Protein AF-A0A9D0TK69-F1 (afdb_monomer_lite)

Foldseek 3Di:
DVVVVVVVVVVVVVVVVVVVVVVCVVVPPDDDPPDDPPVLVVLVVLLVVLVVVLPVLVVQLCVLQVQLVVLLVVLVVQLVVLLVVLVVQLVVQLVVLVVVPDDDPVNVVSNVVSVVSSVVSNVVSVVVSVVSNVVSCVPRVDPSNVVSVVSSVVSVVSSCVSNVVSVVSRDDDD

Sequence (174 aa):
MIHTLMNRKTNLKISGQMIVILFLLSSGYSTVVSAGPLSCAASGVACAGALKKSSPGLAGKIGACKALRNCKTLCKAEKKECRQGSKAAKKACIDDCQSSGIHGKDLKHCKKECKAGKRLSKKACRSDKKSCKNDCRGNFKTPACQSARAAATGSIAASIAACATVVSCIAPAP

Structure (mmCIF, N/CA/C/O backbone):
data_AF-A0A9D0TK69-F1
#
_entry.id   AF-A0A9D0TK69-F1
#
loop_
_atom_site.group_PDB
_atom_site.id
_atom_site.type_symbol
_atom_site.label_atom_id
_atom_site.label_alt_id
_atom_site.label_comp_id
_atom_site.label_asym_id
_atom_site.label_entity_id
_atom_site.label_seq_id
_atom_site.pdbx_PDB_ins_code
_atom_site.Cartn_x
_atom_site.Cartn_y
_atom_site.Cartn_z
_atom_site.occupancy
_atom_site.B_iso_or_equiv
_atom_site.auth_seq_id
_atom_site.auth_comp_id
_atom_site.auth_asym_id
_atom_site.auth_atom_id
_atom_site.pdbx_PDB_model_num
ATOM 1 N N . MET A 1 1 ? 15.134 -22.035 16.113 1.00 37.91 1 MET A N 1
ATOM 2 C CA . MET A 1 1 ? 14.196 -21.061 15.489 1.00 37.91 1 MET A CA 1
ATOM 3 C C . MET A 1 1 ? 14.571 -19.573 15.656 1.00 37.91 1 MET A C 1
ATOM 5 O O . MET A 1 1 ? 13.933 -18.739 15.024 1.00 37.91 1 MET A O 1
ATOM 9 N N . ILE A 1 2 ? 15.602 -19.203 16.436 1.00 34.69 2 ILE A N 1
ATOM 10 C CA . ILE A 1 2 ? 15.980 -17.790 16.688 1.00 34.69 2 ILE A CA 1
ATOM 11 C C . ILE A 1 2 ? 16.929 -17.216 15.605 1.00 34.69 2 ILE A C 1
ATOM 13 O O . ILE A 1 2 ? 16.810 -16.046 15.237 1.00 34.69 2 ILE A O 1
ATOM 17 N N . HIS A 1 3 ? 17.780 -18.046 14.987 1.00 31.89 3 HIS A N 1
ATOM 18 C CA . HIS A 1 3 ? 18.717 -17.625 13.925 1.00 31.89 3 HIS A CA 1
ATOM 19 C C . HIS A 1 3 ? 18.035 -17.028 12.677 1.00 31.89 3 HIS A C 1
ATOM 21 O O . HIS A 1 3 ? 18.546 -16.094 12.057 1.00 31.89 3 HIS A O 1
ATOM 27 N N . THR A 1 4 ? 16.838 -17.499 12.320 1.00 34.12 4 THR A N 1
ATOM 28 C CA . THR A 1 4 ? 16.108 -17.030 11.129 1.00 34.12 4 THR A CA 1
ATOM 29 C C . THR A 1 4 ? 15.512 -15.626 11.316 1.00 34.12 4 THR A C 1
ATOM 31 O O . THR A 1 4 ? 15.309 -14.895 10.343 1.00 34.12 4 THR A O 1
ATOM 34 N N . LEU A 1 5 ? 15.250 -15.215 12.563 1.00 29.64 5 LEU A N 1
ATOM 35 C CA . LEU A 1 5 ? 14.699 -13.896 12.889 1.00 29.64 5 LEU A CA 1
ATOM 36 C C . LEU A 1 5 ? 15.777 -12.807 12.907 1.00 29.64 5 LEU A C 1
ATOM 38 O O . LEU A 1 5 ? 15.514 -11.697 12.438 1.00 29.64 5 LEU A O 1
ATOM 42 N N . MET A 1 6 ? 16.991 -13.121 13.370 1.00 31.03 6 MET A N 1
ATOM 43 C CA . MET A 1 6 ? 18.108 -12.169 13.340 1.00 31.03 6 MET A CA 1
ATOM 44 C C . MET A 1 6 ? 18.552 -11.873 11.904 1.00 31.03 6 MET A C 1
ATOM 46 O O . MET A 1 6 ? 18.713 -10.703 11.560 1.00 31.03 6 MET A O 1
ATOM 50 N N . ASN A 1 7 ? 18.596 -12.891 11.033 1.00 31.95 7 ASN A N 1
ATOM 51 C CA . ASN A 1 7 ? 18.990 -12.736 9.628 1.00 31.95 7 ASN A CA 1
ATOM 52 C C . ASN A 1 7 ? 17.985 -11.895 8.804 1.00 31.95 7 ASN A C 1
ATOM 54 O O . ASN A 1 7 ? 18.360 -11.123 7.923 1.00 31.95 7 ASN A O 1
ATOM 58 N N . ARG A 1 8 ? 16.685 -11.958 9.137 1.00 30.59 8 ARG A N 1
ATOM 59 C CA . ARG A 1 8 ? 15.666 -11.072 8.538 1.00 30.59 8 ARG A CA 1
ATOM 60 C C . ARG A 1 8 ? 15.781 -9.629 9.024 1.00 30.59 8 ARG A C 1
ATOM 62 O O . ARG A 1 8 ? 15.510 -8.716 8.249 1.00 30.59 8 ARG A O 1
ATOM 69 N N . LYS A 1 9 ? 16.162 -9.410 10.286 1.00 28.22 9 LYS A N 1
ATOM 70 C CA . LYS A 1 9 ? 16.279 -8.069 10.882 1.00 28.22 9 LYS A CA 1
ATOM 71 C C . LYS A 1 9 ? 17.525 -7.336 10.369 1.00 28.22 9 LYS A C 1
ATOM 73 O O . LYS A 1 9 ? 17.428 -6.147 10.077 1.00 28.22 9 LYS A O 1
ATOM 78 N N . THR A 1 10 ? 18.642 -8.042 10.175 1.00 38.00 10 THR A N 1
ATOM 79 C CA . THR A 1 10 ? 19.853 -7.515 9.518 1.00 38.00 10 THR A CA 1
ATOM 80 C C . THR A 1 10 ? 19.619 -7.251 8.032 1.00 38.00 10 THR A C 1
ATOM 82 O O . THR A 1 10 ? 19.904 -6.146 7.581 1.00 38.00 10 THR A O 1
ATOM 85 N N . ASN A 1 11 ? 18.976 -8.164 7.293 1.00 34.75 11 ASN A N 1
ATOM 86 C CA . ASN A 1 11 ? 18.615 -7.931 5.885 1.00 34.75 11 ASN A CA 1
ATOM 87 C C . ASN A 1 11 ? 17.680 -6.727 5.688 1.00 34.75 11 ASN A C 1
ATOM 89 O O . ASN A 1 11 ? 17.816 -5.992 4.710 1.00 34.75 11 ASN A O 1
ATOM 93 N N . LEU A 1 12 ? 16.746 -6.484 6.617 1.00 33.25 12 LEU A N 1
ATOM 94 C CA . LEU A 1 12 ? 15.877 -5.303 6.568 1.00 33.25 12 LEU A CA 1
ATOM 95 C C . LEU A 1 12 ? 16.646 -4.005 6.859 1.00 33.25 12 LEU A C 1
ATOM 97 O O . LEU A 1 12 ? 16.334 -2.975 6.267 1.00 33.25 12 LEU A O 1
ATOM 101 N N . LYS A 1 13 ? 17.645 -4.055 7.751 1.00 36.28 13 LYS A N 1
ATOM 102 C CA . LYS A 1 13 ? 18.519 -2.918 8.083 1.00 36.28 13 LYS A CA 1
ATOM 103 C C . LYS A 1 13 ? 19.458 -2.583 6.922 1.00 36.28 13 LYS A C 1
ATOM 105 O O . LYS A 1 13 ? 19.549 -1.418 6.555 1.00 36.28 13 LYS A O 1
ATOM 110 N N . ILE A 1 14 ? 20.041 -3.601 6.286 1.00 42.88 14 ILE A N 1
ATOM 111 C CA . ILE A 1 14 ? 20.871 -3.480 5.076 1.00 42.88 14 ILE A CA 1
ATOM 112 C C . ILE A 1 14 ? 20.025 -2.969 3.903 1.00 42.88 14 ILE A C 1
ATOM 114 O O . ILE A 1 14 ? 20.430 -2.042 3.212 1.00 42.88 14 ILE A O 1
ATOM 118 N N . SER A 1 15 ? 18.801 -3.481 3.731 1.00 44.97 15 SER A N 1
ATOM 119 C CA . SER A 1 15 ? 17.864 -2.978 2.713 1.00 44.97 15 SER A CA 1
ATOM 120 C C . SER A 1 15 ? 17.442 -1.528 2.977 1.00 44.97 15 SER A C 1
ATOM 122 O O . SER A 1 15 ? 17.282 -0.755 2.038 1.00 44.97 15 SER A O 1
ATOM 124 N N . GLY A 1 16 ? 17.261 -1.142 4.245 1.00 36.56 16 GLY A N 1
ATOM 125 C CA . GLY A 1 16 ? 16.947 0.232 4.644 1.00 36.56 16 GLY A CA 1
ATOM 126 C C . GLY A 1 16 ? 18.112 1.193 4.409 1.00 36.56 16 GLY A C 1
ATOM 127 O O . GLY A 1 16 ? 17.909 2.251 3.821 1.00 36.56 16 GLY A O 1
ATOM 128 N N . GLN A 1 17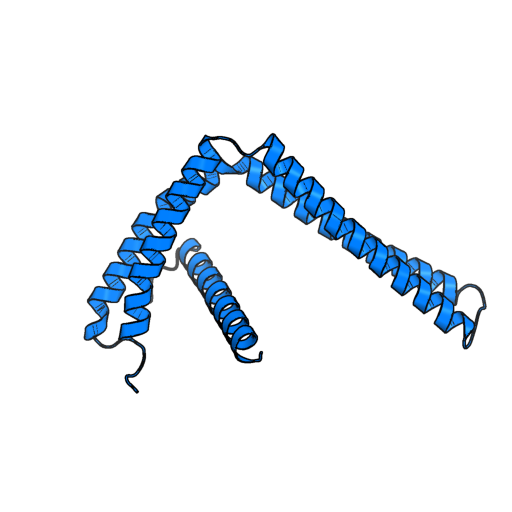 ? 19.332 0.805 4.788 1.00 42.50 17 GLN A N 1
ATOM 129 C CA . GLN A 1 17 ? 20.543 1.587 4.533 1.00 42.50 17 GLN A CA 1
ATOM 130 C C . GLN A 1 17 ? 20.859 1.686 3.039 1.00 42.50 17 GLN A C 1
ATOM 132 O O . GLN A 1 17 ? 21.165 2.772 2.567 1.00 42.50 17 GLN A O 1
ATOM 137 N N . MET A 1 18 ? 20.678 0.615 2.261 1.00 42.75 18 MET A N 1
ATOM 138 C CA . MET A 1 18 ? 20.808 0.661 0.801 1.00 42.75 18 MET A CA 1
ATOM 139 C C . MET A 1 18 ? 19.802 1.611 0.149 1.00 42.75 18 MET A C 1
ATOM 141 O O . MET A 1 18 ? 20.153 2.292 -0.808 1.00 42.75 18 MET A O 1
ATOM 145 N N . ILE A 1 19 ? 18.566 1.691 0.656 1.00 47.81 19 ILE A N 1
ATOM 146 C CA . ILE A 1 19 ? 17.575 2.656 0.157 1.00 47.81 19 ILE A CA 1
ATOM 147 C C . ILE A 1 19 ? 18.005 4.088 0.486 1.00 47.81 19 ILE A C 1
ATOM 149 O O . ILE A 1 19 ? 17.864 4.946 -0.376 1.00 47.81 19 ILE A O 1
ATOM 153 N N . VAL A 1 20 ? 18.551 4.344 1.679 1.00 43.06 20 VAL A N 1
ATOM 154 C CA . VAL A 1 20 ? 19.070 5.669 2.067 1.00 43.06 20 VAL A CA 1
ATOM 155 C C . VAL A 1 20 ? 20.294 6.050 1.229 1.00 43.06 20 VAL A C 1
ATOM 157 O O . VAL A 1 20 ? 20.348 7.167 0.732 1.00 43.06 20 VAL A O 1
ATOM 160 N N . ILE A 1 21 ? 21.213 5.115 0.973 1.00 47.94 21 ILE A N 1
ATOM 161 C CA . ILE A 1 21 ? 22.382 5.321 0.104 1.00 47.94 21 ILE A CA 1
ATOM 162 C C . ILE A 1 21 ? 21.940 5.596 -1.342 1.00 47.94 21 ILE A C 1
ATOM 164 O O . ILE A 1 21 ? 22.403 6.562 -1.942 1.00 47.94 21 ILE A O 1
ATOM 168 N N . LEU A 1 22 ? 20.980 4.834 -1.885 1.00 47.22 22 LEU A N 1
ATOM 169 C CA . LEU A 1 22 ? 20.402 5.117 -3.207 1.00 47.22 22 LEU A CA 1
ATOM 170 C C . LEU A 1 22 ? 19.691 6.479 -3.263 1.00 47.22 22 LEU A C 1
ATOM 172 O O . LEU A 1 22 ? 19.736 7.133 -4.302 1.00 47.22 22 LEU A O 1
ATOM 176 N N . PHE A 1 23 ? 19.025 6.894 -2.181 1.00 41.62 23 PHE A N 1
ATOM 177 C CA . PHE A 1 23 ? 18.305 8.169 -2.116 1.00 41.62 23 PHE A CA 1
ATOM 178 C C . PHE A 1 23 ? 19.271 9.364 -2.018 1.00 41.62 23 PHE A C 1
ATOM 180 O O . PHE A 1 23 ? 19.079 10.376 -2.694 1.00 41.62 23 PHE A O 1
ATOM 187 N N . LEU A 1 24 ? 20.355 9.222 -1.250 1.00 42.50 24 LEU A N 1
ATOM 188 C CA . LEU A 1 24 ? 21.439 10.204 -1.157 1.00 42.50 24 LEU A CA 1
ATOM 189 C C . LEU A 1 24 ? 22.179 10.348 -2.499 1.00 42.50 24 LEU A C 1
ATOM 191 O O . LEU A 1 24 ? 22.394 11.467 -2.958 1.00 42.50 24 LEU A O 1
ATOM 195 N N . LEU A 1 25 ? 22.440 9.236 -3.198 1.00 47.31 25 LEU A N 1
ATOM 196 C CA . LEU A 1 25 ? 23.043 9.234 -4.539 1.00 47.31 25 LEU A CA 1
ATOM 197 C C . LEU A 1 25 ? 22.134 9.859 -5.613 1.00 47.31 25 LEU A C 1
ATOM 199 O O . LEU A 1 25 ? 22.632 10.513 -6.526 1.00 47.31 25 LEU A O 1
ATOM 203 N N . SER A 1 26 ? 20.804 9.716 -5.511 1.00 44.16 26 SER A N 1
ATOM 204 C CA . SER A 1 26 ? 19.865 10.388 -6.429 1.00 44.16 26 SER A CA 1
ATOM 205 C C . SER A 1 26 ? 19.736 11.897 -6.202 1.00 44.16 26 SER A C 1
ATOM 207 O O . SER A 1 26 ? 19.184 12.585 -7.054 1.00 44.16 26 SER A O 1
ATOM 209 N N . SER A 1 27 ? 20.240 12.406 -5.075 1.00 40.28 27 SER A N 1
ATOM 210 C CA . SER A 1 27 ? 20.151 13.822 -4.696 1.00 40.28 27 SER A CA 1
ATOM 211 C C . SER A 1 27 ? 21.372 14.635 -5.144 1.00 40.28 27 SER A C 1
ATOM 213 O O . SER A 1 27 ? 21.515 15.785 -4.749 1.00 40.28 27 SER A O 1
ATOM 215 N N . GLY A 1 28 ? 22.272 14.050 -5.945 1.00 39.34 28 GLY A N 1
ATOM 216 C CA . GLY A 1 28 ? 23.453 14.750 -6.457 1.00 39.34 28 GLY A CA 1
ATOM 217 C C . GLY A 1 28 ? 24.566 14.974 -5.429 1.00 39.34 28 GLY A C 1
ATOM 218 O O . GLY A 1 28 ? 25.549 15.632 -5.760 1.00 39.34 28 GLY A O 1
ATOM 219 N N . TYR A 1 29 ? 24.475 14.385 -4.230 1.00 38.62 29 TYR A N 1
ATOM 220 C CA . TYR A 1 29 ? 25.599 14.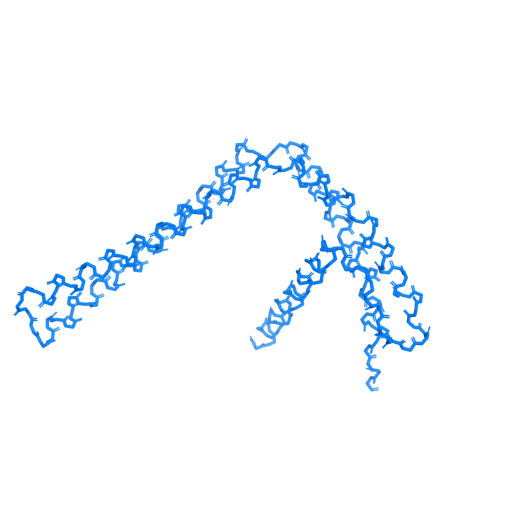315 -3.293 1.00 38.62 29 TYR A CA 1
ATOM 221 C C . TYR A 1 29 ? 26.644 13.327 -3.829 1.00 38.62 29 TYR A C 1
ATOM 223 O O . TYR A 1 29 ? 26.715 12.160 -3.446 1.00 38.62 29 TYR A O 1
ATOM 231 N N . SER A 1 30 ? 27.443 13.804 -4.780 1.00 44.97 30 SER A N 1
ATOM 232 C CA . SER A 1 30 ? 28.811 13.326 -4.941 1.00 44.97 30 SER A CA 1
ATOM 233 C C . SER A 1 30 ? 29.599 13.772 -3.709 1.00 44.97 30 SER A C 1
ATOM 235 O O . SER A 1 30 ? 29.345 14.857 -3.195 1.00 44.97 30 SER A O 1
ATOM 237 N N . THR A 1 31 ? 30.574 12.967 -3.281 1.00 41.59 31 THR A N 1
ATOM 238 C CA . THR A 1 31 ? 31.395 13.130 -2.060 1.00 41.59 31 THR A CA 1
ATOM 239 C C . THR A 1 31 ? 30.635 12.700 -0.796 1.00 41.59 31 THR A C 1
ATOM 241 O O . THR A 1 31 ? 29.580 13.219 -0.471 1.00 41.59 31 THR A O 1
ATOM 244 N N . VAL A 1 32 ? 31.017 11.641 -0.086 1.00 37.62 32 VAL A N 1
ATOM 245 C CA . VAL A 1 32 ? 32.353 11.303 0.411 1.00 37.62 32 VAL A CA 1
ATOM 246 C C . VAL A 1 32 ? 32.468 9.779 0.569 1.00 37.62 32 VAL A C 1
ATOM 248 O O . VAL A 1 32 ? 31.825 9.182 1.429 1.00 37.62 32 VAL A O 1
ATOM 251 N N . VAL A 1 33 ? 33.330 9.145 -0.232 1.00 38.66 33 VAL A N 1
ATOM 252 C CA . VAL A 1 33 ? 34.025 7.921 0.197 1.00 38.66 33 VAL A CA 1
ATOM 253 C C . VAL A 1 33 ? 35.078 8.408 1.187 1.00 38.66 33 VAL A C 1
ATOM 255 O O . VAL A 1 33 ? 36.177 8.776 0.788 1.00 38.66 33 VAL A O 1
ATOM 258 N N . SER A 1 34 ? 34.707 8.542 2.460 1.00 38.41 34 SER A N 1
ATOM 259 C CA . SER A 1 34 ? 35.670 8.879 3.507 1.00 38.41 34 SER A CA 1
ATOM 260 C C . SER A 1 34 ? 36.189 7.593 4.144 1.00 38.41 34 SER A C 1
ATOM 262 O O . SER A 1 34 ? 35.432 6.862 4.780 1.00 38.41 34 SER A O 1
ATOM 264 N N . ALA A 1 35 ? 37.481 7.354 3.909 1.00 38.38 35 ALA A N 1
ATOM 265 C CA . ALA A 1 35 ? 38.418 6.578 4.717 1.00 38.38 35 ALA A CA 1
ATOM 266 C C . ALA A 1 35 ? 38.039 5.124 5.070 1.00 38.38 35 ALA A C 1
ATOM 268 O O . ALA A 1 35 ? 37.717 4.796 6.209 1.00 38.38 35 ALA A O 1
ATOM 269 N N . GLY A 1 36 ? 38.207 4.222 4.100 1.00 41.78 36 GLY A N 1
ATOM 270 C CA . GLY A 1 36 ? 38.796 2.908 4.386 1.00 41.78 36 GLY A CA 1
ATOM 271 C C . GLY A 1 36 ? 40.312 2.968 4.133 1.00 41.78 36 GLY A C 1
ATOM 272 O O . GLY A 1 36 ? 40.744 3.868 3.404 1.00 41.78 36 GLY A O 1
ATOM 273 N N . PRO A 1 37 ? 41.126 2.059 4.704 1.00 45.38 37 PRO A N 1
ATOM 274 C CA . PRO A 1 37 ? 42.563 1.998 4.422 1.00 45.38 37 PRO A CA 1
ATOM 275 C C . PRO A 1 37 ? 42.813 1.960 2.904 1.00 45.38 37 PRO A C 1
ATOM 277 O O . PRO A 1 37 ? 41.996 1.424 2.153 1.00 45.38 37 PRO A O 1
ATOM 280 N N . LEU A 1 38 ? 43.934 2.532 2.444 1.00 49.59 38 LEU A N 1
ATOM 281 C CA . LEU A 1 38 ? 44.334 2.627 1.024 1.00 49.59 38 LEU A CA 1
ATOM 282 C C . LEU A 1 38 ? 44.199 1.300 0.241 1.00 49.59 38 LEU A C 1
ATOM 284 O O . LEU A 1 38 ? 44.009 1.321 -0.974 1.00 49.59 38 LEU A O 1
ATOM 288 N N . SER A 1 39 ? 44.204 0.159 0.935 1.00 55.19 39 SER A N 1
ATOM 289 C CA . SER A 1 39 ? 43.956 -1.185 0.403 1.00 55.19 39 SER A CA 1
ATOM 290 C C . SER A 1 39 ? 42.549 -1.411 -0.176 1.00 55.19 39 SER A C 1
ATOM 292 O O . SER A 1 39 ? 42.371 -2.311 -0.993 1.00 55.19 39 SER A O 1
ATOM 294 N N . CYS A 1 40 ? 41.551 -0.597 0.183 1.00 57.28 40 CYS A N 1
ATOM 295 C CA . CYS A 1 40 ? 40.162 -0.749 -0.270 1.00 57.28 40 CYS A CA 1
ATOM 296 C C . CYS A 1 40 ? 39.741 0.256 -1.350 1.00 57.28 40 CYS A C 1
ATOM 298 O O . CYS A 1 40 ? 38.598 0.214 -1.819 1.00 57.28 40 CYS A O 1
ATOM 300 N N . ALA A 1 41 ? 40.642 1.152 -1.770 1.00 61.03 41 ALA A N 1
ATOM 301 C CA . ALA A 1 41 ? 40.352 2.188 -2.761 1.00 61.03 41 ALA A CA 1
ATOM 302 C C . ALA A 1 41 ? 39.921 1.594 -4.115 1.00 61.03 41 ALA A C 1
ATOM 304 O O . ALA A 1 41 ? 38.945 2.053 -4.708 1.00 61.03 41 ALA A O 1
ATOM 305 N N . ALA A 1 42 ? 40.574 0.516 -4.564 1.00 65.50 42 ALA A N 1
ATOM 306 C CA . ALA A 1 42 ? 40.223 -0.186 -5.801 1.00 65.50 42 ALA A CA 1
ATOM 307 C C . ALA A 1 42 ? 38.802 -0.781 -5.751 1.00 65.50 42 ALA A C 1
ATOM 309 O O . ALA A 1 42 ? 38.022 -0.619 -6.692 1.00 65.50 42 ALA A O 1
ATOM 310 N N . SER A 1 43 ? 38.427 -1.391 -4.622 1.00 63.19 43 SER A N 1
ATOM 311 C CA . SER A 1 43 ? 37.072 -1.902 -4.384 1.00 63.19 43 SER A CA 1
ATOM 312 C C . SER A 1 43 ? 36.045 -0.766 -4.364 1.00 63.19 43 SER A C 1
ATOM 314 O O . SER A 1 43 ? 34.960 -0.894 -4.933 1.00 63.19 43 SER A O 1
ATOM 316 N N . GLY A 1 44 ? 36.389 0.375 -3.755 1.00 61.91 44 GLY A N 1
ATOM 317 C CA . GLY A 1 44 ? 35.549 1.575 -3.733 1.00 61.91 44 GLY A CA 1
ATOM 318 C C . GLY A 1 44 ? 35.285 2.142 -5.131 1.00 61.91 44 GLY A C 1
ATOM 319 O O . GLY A 1 44 ? 34.137 2.429 -5.476 1.00 61.91 44 GLY A O 1
ATOM 320 N N . VAL A 1 45 ? 36.322 2.229 -5.971 1.00 69.56 45 VAL A N 1
ATOM 321 C CA . VAL A 1 45 ? 36.213 2.668 -7.373 1.00 69.56 45 VAL A CA 1
ATOM 322 C C . VAL A 1 45 ? 35.394 1.674 -8.204 1.00 69.56 45 VAL A C 1
ATOM 324 O O . VAL A 1 45 ? 34.541 2.093 -8.990 1.00 69.56 45 VAL A O 1
ATOM 327 N N . ALA A 1 46 ? 35.572 0.366 -7.996 1.00 67.38 46 ALA A N 1
ATOM 328 C CA . ALA A 1 46 ? 34.789 -0.670 -8.671 1.00 67.38 46 ALA A CA 1
ATOM 329 C C . ALA A 1 46 ? 33.296 -0.613 -8.296 1.00 67.38 46 ALA A C 1
ATOM 331 O O . ALA A 1 46 ? 32.434 -0.665 -9.178 1.00 67.38 46 ALA A O 1
ATOM 332 N N . CYS A 1 47 ? 32.979 -0.427 -7.012 1.00 70.19 47 CYS A N 1
ATOM 333 C CA . CYS A 1 47 ? 31.611 -0.239 -6.524 1.00 70.19 47 CYS A CA 1
ATOM 334 C C . CYS A 1 47 ? 30.969 1.034 -7.103 1.00 70.19 47 CYS A C 1
ATOM 336 O O . CYS A 1 47 ? 29.861 0.982 -7.645 1.00 70.19 47 CYS A O 1
ATOM 338 N N . ALA A 1 48 ? 31.676 2.168 -7.074 1.00 67.25 48 ALA A N 1
ATOM 339 C CA . ALA A 1 48 ? 31.196 3.421 -7.656 1.00 67.25 48 ALA A CA 1
ATOM 340 C C . ALA A 1 48 ? 30.976 3.308 -9.178 1.00 67.25 48 ALA A C 1
ATOM 342 O O . ALA A 1 48 ? 29.959 3.769 -9.704 1.00 67.25 48 ALA A O 1
ATOM 343 N N . GLY A 1 49 ? 31.885 2.634 -9.888 1.00 69.31 49 GLY A N 1
ATOM 344 C CA . GLY A 1 49 ? 31.762 2.352 -11.317 1.00 69.31 49 GLY A CA 1
ATOM 345 C C . GLY A 1 49 ? 30.572 1.446 -11.648 1.00 69.31 49 GLY A C 1
ATOM 346 O O . GLY A 1 49 ? 29.839 1.714 -12.603 1.00 69.31 49 GLY A O 1
ATOM 347 N N . ALA A 1 50 ? 30.324 0.413 -10.839 1.00 68.44 50 ALA A N 1
ATOM 348 C CA . ALA A 1 50 ? 29.178 -0.480 -10.999 1.00 68.44 50 ALA A CA 1
ATOM 349 C C . ALA A 1 50 ? 27.841 0.241 -10.737 1.00 68.44 50 ALA A C 1
ATOM 351 O O . ALA A 1 50 ? 26.888 0.086 -11.505 1.00 68.44 50 ALA A O 1
ATOM 352 N N . LEU A 1 51 ? 27.791 1.113 -9.724 1.00 65.69 51 LEU A N 1
ATOM 353 C CA . LEU A 1 51 ? 26.631 1.966 -9.447 1.00 65.69 51 LEU A CA 1
ATOM 354 C C . LEU A 1 51 ? 26.349 2.941 -10.599 1.00 65.69 51 LEU A C 1
ATOM 356 O O . LEU A 1 51 ? 25.198 3.077 -11.022 1.00 65.69 51 LEU A O 1
ATOM 360 N N . LYS A 1 52 ? 27.390 3.565 -11.168 1.00 68.12 52 LYS A N 1
ATOM 361 C CA . LYS A 1 52 ? 27.259 4.476 -12.317 1.00 68.12 52 LYS A CA 1
ATOM 362 C C . LYS A 1 52 ? 26.741 3.750 -13.563 1.00 68.12 52 LYS A C 1
ATOM 364 O O . LYS A 1 52 ? 25.858 4.271 -14.238 1.00 68.12 52 LYS A O 1
ATOM 369 N N . LYS A 1 53 ? 27.200 2.518 -13.815 1.00 68.19 53 LYS A N 1
ATOM 370 C CA . LYS A 1 53 ? 26.702 1.652 -14.903 1.00 68.19 53 LYS A CA 1
ATOM 371 C C . LYS A 1 53 ? 25.260 1.170 -14.694 1.00 68.19 53 LYS A C 1
ATOM 373 O O . LYS A 1 53 ? 24.561 0.901 -15.665 1.00 68.19 53 LYS A O 1
ATOM 378 N N . SER A 1 54 ? 24.782 1.108 -13.452 1.00 64.00 54 SER A N 1
ATOM 379 C CA . SER A 1 54 ? 23.401 0.714 -13.133 1.00 64.00 54 SER A CA 1
ATOM 380 C C . SER A 1 54 ? 22.380 1.844 -13.200 1.00 64.00 54 SER A C 1
ATOM 382 O O . SER A 1 54 ? 21.184 1.576 -13.349 1.00 64.00 54 SER A O 1
ATOM 384 N N . SER A 1 55 ? 22.826 3.098 -13.111 1.00 61.44 55 SER A N 1
ATOM 385 C CA . SER A 1 55 ? 21.954 4.277 -13.147 1.00 61.44 55 SER A CA 1
ATOM 386 C C . SER A 1 55 ? 21.093 4.371 -14.430 1.00 61.44 55 SER A C 1
ATOM 388 O O . SER A 1 55 ? 19.872 4.524 -14.308 1.00 61.44 55 SER A O 1
ATOM 390 N N . PRO A 1 56 ? 21.633 4.146 -15.650 1.00 62.22 56 PRO A N 1
ATOM 391 C CA . PRO A 1 56 ? 20.839 4.130 -16.886 1.00 62.22 56 PRO A CA 1
ATOM 392 C C . PRO A 1 56 ? 19.777 3.020 -16.912 1.00 62.22 56 PRO A C 1
ATOM 394 O O . PRO A 1 56 ? 18.641 3.253 -17.325 1.00 62.22 56 PRO A O 1
ATOM 397 N N . GLY A 1 57 ? 20.105 1.825 -16.403 1.00 64.31 57 GLY A N 1
ATOM 398 C CA . GLY A 1 57 ? 19.152 0.714 -16.279 1.00 64.31 57 GLY A CA 1
ATOM 399 C C . GLY A 1 57 ? 18.006 1.026 -15.309 1.00 64.31 57 GLY A C 1
ATOM 400 O O . GLY A 1 57 ? 16.859 0.622 -15.526 1.00 64.31 57 GLY A O 1
ATOM 401 N N . LEU A 1 58 ? 18.284 1.814 -14.265 1.00 61.34 58 LEU A N 1
ATOM 402 C CA . LEU A 1 58 ? 17.269 2.315 -13.343 1.00 61.34 58 LEU A CA 1
ATOM 403 C C . LEU A 1 58 ? 16.358 3.348 -14.021 1.00 61.34 58 LEU A C 1
ATOM 405 O O . LEU A 1 58 ? 15.137 3.220 -13.932 1.00 61.34 58 LEU A O 1
ATOM 409 N N . ALA A 1 59 ? 16.928 4.327 -14.728 1.00 64.75 59 ALA A N 1
ATOM 410 C CA . ALA A 1 59 ? 16.181 5.354 -15.454 1.00 64.75 59 ALA A CA 1
ATOM 411 C C . ALA A 1 59 ? 15.277 4.748 -16.544 1.00 64.75 59 ALA A C 1
ATOM 413 O O . ALA A 1 59 ? 14.081 5.051 -16.597 1.00 64.75 59 ALA A O 1
ATOM 414 N N . GLY A 1 60 ? 15.796 3.794 -17.324 1.00 68.19 60 GLY A N 1
ATOM 415 C CA . GLY A 1 60 ? 15.025 3.055 -18.329 1.00 68.19 60 GLY A CA 1
ATOM 416 C C . GLY A 1 60 ? 13.847 2.284 -17.725 1.00 68.19 60 GLY A C 1
ATOM 417 O O . GLY A 1 60 ? 12.726 2.346 -18.228 1.00 68.19 60 GLY A O 1
ATOM 418 N N . LYS A 1 61 ? 14.041 1.640 -16.567 1.00 72.31 61 LYS A N 1
ATOM 419 C CA . LYS A 1 61 ? 12.953 0.993 -15.809 1.00 72.31 61 LYS A CA 1
ATOM 420 C C . LYS A 1 61 ? 11.921 1.985 -15.287 1.00 72.31 61 LYS A C 1
ATOM 422 O O . LYS A 1 61 ? 10.735 1.656 -15.229 1.00 72.31 61 LYS A O 1
ATOM 427 N N . ILE A 1 62 ? 12.346 3.170 -14.855 1.00 70.56 62 ILE A N 1
ATOM 428 C CA . ILE A 1 62 ? 11.444 4.213 -14.360 1.00 70.56 62 ILE A CA 1
ATOM 429 C C . ILE A 1 62 ? 10.519 4.692 -15.482 1.00 70.56 62 ILE A C 1
ATOM 431 O O . ILE A 1 62 ? 9.310 4.753 -15.249 1.00 70.56 62 ILE A O 1
ATOM 435 N N . GLY A 1 63 ? 11.068 4.957 -16.671 1.00 75.62 63 GLY A N 1
ATOM 436 C CA . GLY A 1 63 ? 10.307 5.351 -17.856 1.00 75.62 63 GLY A CA 1
ATOM 437 C C . GLY A 1 63 ? 9.393 4.234 -18.360 1.00 75.62 63 GLY A C 1
ATOM 438 O O . GLY A 1 63 ? 8.173 4.393 -18.378 1.00 75.62 63 GLY A O 1
ATOM 439 N N . ALA A 1 64 ? 9.956 3.060 -18.660 1.00 77.81 64 ALA A N 1
ATOM 440 C CA . ALA A 1 64 ? 9.219 1.936 -19.245 1.00 77.81 64 ALA A CA 1
ATOM 441 C C . ALA A 1 64 ? 8.103 1.392 -18.334 1.00 77.81 64 ALA A C 1
ATOM 443 O O . ALA A 1 64 ? 7.097 0.875 -18.812 1.00 77.81 64 ALA A O 1
ATOM 444 N N . CYS A 1 65 ? 8.249 1.516 -17.010 1.00 82.75 65 CYS A N 1
ATOM 445 C CA . CYS A 1 65 ? 7.238 1.090 -16.042 1.00 82.75 65 CYS A CA 1
ATOM 446 C C . CYS A 1 65 ? 6.420 2.246 -15.442 1.00 82.75 65 CYS A C 1
ATOM 448 O O . CYS A 1 65 ? 5.778 2.032 -14.406 1.00 82.75 65 CYS A O 1
ATOM 450 N N . LYS A 1 66 ? 6.439 3.457 -16.018 1.00 84.62 66 LYS A N 1
ATOM 451 C CA . LYS A 1 66 ? 5.780 4.647 -15.444 1.00 84.62 66 LYS A CA 1
ATOM 452 C C . LYS A 1 66 ? 4.297 4.402 -15.144 1.00 84.62 66 LYS A C 1
ATOM 454 O O . LYS A 1 66 ? 3.880 4.590 -14.003 1.00 84.62 66 LYS A O 1
ATOM 459 N N . ALA A 1 67 ? 3.536 3.869 -16.101 1.00 78.50 67 ALA A N 1
ATOM 460 C CA . ALA A 1 67 ? 2.111 3.561 -15.924 1.00 78.50 67 ALA A CA 1
ATOM 461 C C . ALA A 1 67 ? 1.860 2.550 -14.786 1.00 78.50 67 ALA A C 1
ATOM 463 O O . ALA A 1 67 ? 1.079 2.804 -13.868 1.00 78.50 67 ALA A O 1
ATOM 464 N N . LEU A 1 68 ? 2.620 1.447 -14.755 1.00 84.38 68 LEU A N 1
ATOM 465 C CA . LEU A 1 68 ? 2.540 0.443 -13.687 1.00 84.38 68 LEU A CA 1
ATOM 466 C C . LEU A 1 68 ? 2.904 1.015 -12.307 1.00 84.38 68 LEU A C 1
ATOM 468 O O . LEU A 1 68 ? 2.376 0.567 -11.283 1.00 84.38 68 LEU A O 1
ATOM 472 N N . ARG A 1 69 ? 3.851 1.959 -12.247 1.00 85.25 69 ARG A N 1
ATOM 473 C CA . ARG A 1 69 ? 4.232 2.646 -11.005 1.00 85.25 69 ARG A CA 1
ATOM 474 C C . ARG A 1 69 ? 3.136 3.597 -10.550 1.00 85.25 69 ARG A C 1
ATOM 476 O O . ARG A 1 69 ? 2.785 3.531 -9.376 1.00 85.25 69 ARG A O 1
ATOM 483 N N . ASN A 1 70 ? 2.588 4.401 -11.456 1.00 85.75 70 ASN A N 1
ATOM 484 C CA . ASN A 1 70 ? 1.505 5.337 -11.170 1.00 85.75 70 ASN A CA 1
ATOM 485 C C . ASN A 1 70 ? 0.276 4.596 -10.641 1.00 85.75 70 ASN A C 1
ATOM 487 O O . ASN A 1 70 ? -0.161 4.883 -9.531 1.00 85.75 70 ASN A O 1
ATOM 491 N N . CYS A 1 71 ? -0.165 3.540 -11.329 1.00 84.19 71 CYS A N 1
ATOM 492 C CA . CYS A 1 71 ? -1.274 2.697 -10.879 1.00 84.19 71 CYS A CA 1
ATOM 493 C C . CYS A 1 71 ? -1.032 2.137 -9.462 1.00 84.19 71 CYS A C 1
ATOM 495 O O . CYS A 1 71 ? -1.848 2.274 -8.555 1.00 84.19 71 CYS A O 1
ATOM 497 N N . LYS A 1 72 ? 0.167 1.598 -9.191 1.00 87.69 72 LYS A N 1
ATOM 498 C CA . LYS A 1 72 ? 0.518 1.102 -7.844 1.00 87.69 72 LYS A CA 1
ATOM 499 C C . LYS A 1 72 ? 0.606 2.197 -6.781 1.00 87.69 72 LYS A C 1
ATOM 501 O O . LYS A 1 72 ? 0.524 1.867 -5.591 1.00 87.69 72 LYS A O 1
ATOM 506 N N . THR A 1 73 ? 0.874 3.439 -7.169 1.00 88.25 73 THR A N 1
ATOM 507 C CA . THR A 1 73 ? 0.883 4.601 -6.276 1.00 88.25 73 THR A CA 1
ATOM 508 C C . THR A 1 73 ? -0.542 5.020 -5.938 1.00 88.25 73 THR A C 1
ATOM 510 O O . THR A 1 73 ? -0.812 5.211 -4.754 1.00 88.25 73 THR A O 1
ATOM 513 N N . LEU A 1 74 ? -1.458 5.013 -6.907 1.00 85.12 74 LEU A N 1
ATOM 514 C CA . LEU A 1 74 ? -2.889 5.237 -6.677 1.00 85.12 74 LEU A CA 1
ATOM 515 C C . LEU A 1 74 ? -3.463 4.196 -5.704 1.00 85.12 74 LEU A C 1
ATOM 517 O O . LEU A 1 74 ? -3.893 4.572 -4.618 1.00 85.12 74 LEU A O 1
ATOM 521 N N . CYS A 1 75 ? -3.239 2.893 -5.929 1.00 85.44 75 CYS A N 1
ATOM 522 C CA . CYS A 1 75 ? -3.657 1.849 -4.971 1.00 85.44 75 CYS A CA 1
ATOM 523 C C . CYS A 1 75 ? -3.055 2.019 -3.554 1.00 85.44 75 CYS A C 1
ATOM 525 O O . CYS A 1 75 ? -3.506 1.428 -2.564 1.00 85.44 75 CYS A O 1
ATOM 527 N N . LYS A 1 76 ? -1.910 2.711 -3.424 1.00 89.31 76 LYS A N 1
ATOM 528 C CA . LYS A 1 76 ? -1.328 3.031 -2.109 1.00 89.31 76 LYS A CA 1
ATOM 529 C C . LYS A 1 76 ? -2.037 4.224 -1.472 1.00 89.31 76 LYS A C 1
ATOM 531 O O . LYS A 1 76 ? -2.165 4.189 -0.247 1.00 89.31 76 LYS A O 1
ATOM 536 N N . ALA A 1 77 ? -2.404 5.235 -2.257 1.00 88.88 77 ALA A N 1
ATOM 537 C CA . ALA A 1 77 ? -3.144 6.412 -1.819 1.00 88.88 77 ALA A CA 1
ATOM 538 C C . ALA A 1 77 ? -4.548 6.016 -1.346 1.00 88.88 77 ALA A C 1
ATOM 540 O O . ALA A 1 77 ? -4.842 6.210 -0.170 1.00 88.88 77 ALA A O 1
ATOM 541 N N . GLU A 1 78 ? -5.299 5.264 -2.151 1.00 83.12 78 GLU A N 1
ATOM 542 C CA . GLU A 1 78 ? -6.632 4.753 -1.789 1.00 83.12 78 GLU A CA 1
ATOM 543 C C . GLU A 1 78 ? -6.605 3.948 -0.483 1.00 83.12 78 GLU A C 1
ATOM 545 O O . GLU A 1 78 ? -7.418 4.123 0.421 1.00 83.12 78 GLU A O 1
ATOM 550 N N . LYS A 1 79 ? -5.587 3.095 -0.288 1.00 90.19 79 LYS A N 1
ATOM 551 C CA . LYS A 1 79 ? -5.422 2.389 0.993 1.00 90.19 79 LYS A CA 1
ATOM 552 C C . LYS A 1 79 ? -5.196 3.345 2.169 1.00 90.19 79 LYS A C 1
ATOM 554 O O . LYS A 1 79 ? -5.569 3.008 3.299 1.00 90.19 79 LYS A O 1
ATOM 559 N N . LYS A 1 80 ? -4.462 4.446 1.974 1.00 90.06 80 LYS A N 1
ATOM 560 C CA . LYS A 1 80 ? -4.236 5.435 3.039 1.00 90.06 80 LYS A CA 1
ATOM 561 C C . LYS A 1 80 ? -5.557 6.111 3.397 1.00 90.06 80 LYS A C 1
ATOM 563 O O . LYS A 1 80 ? -5.867 6.134 4.587 1.00 90.06 80 LYS A O 1
ATOM 568 N N . GLU A 1 81 ? -6.330 6.524 2.402 1.00 88.56 81 GLU A N 1
ATOM 569 C CA . GLU A 1 81 ? -7.656 7.133 2.560 1.00 88.56 81 GLU A CA 1
ATOM 570 C C . GLU A 1 81 ? -8.629 6.168 3.245 1.00 88.56 81 GLU A C 1
ATOM 572 O O . GLU A 1 81 ? -9.141 6.471 4.318 1.00 88.56 81 GLU A O 1
ATOM 577 N N . CYS A 1 82 ? -8.742 4.925 2.768 1.00 88.62 82 CYS A N 1
ATOM 578 C CA . CYS A 1 82 ? -9.543 3.871 3.403 1.00 88.62 82 CYS A CA 1
ATOM 579 C C . CYS A 1 82 ? -9.159 3.652 4.880 1.00 88.62 82 CYS A C 1
ATOM 581 O O . CYS A 1 82 ? -10.005 3.487 5.766 1.00 88.62 82 CYS A O 1
ATOM 583 N N . ARG A 1 83 ? -7.857 3.703 5.205 1.00 90.69 83 ARG A N 1
ATOM 584 C CA . ARG A 1 83 ? -7.376 3.603 6.595 1.00 90.69 83 ARG A CA 1
ATOM 585 C C . ARG A 1 83 ? -7.675 4.842 7.432 1.00 90.69 83 ARG A C 1
ATOM 587 O O . ARG A 1 83 ? -7.783 4.687 8.651 1.00 90.69 83 ARG A O 1
ATOM 594 N N . GLN A 1 84 ? -7.712 6.027 6.833 1.00 92.81 84 GLN A N 1
ATOM 595 C CA . GLN A 1 84 ? -8.106 7.268 7.495 1.00 92.81 84 GLN A CA 1
ATOM 596 C C . GLN A 1 84 ? -9.614 7.259 7.760 1.00 92.81 84 GLN A C 1
ATOM 598 O O . GLN A 1 84 ? -9.990 7.398 8.921 1.00 92.81 84 GLN A O 1
ATOM 603 N N . GLY A 1 85 ? -10.440 6.913 6.768 1.00 87.88 85 GLY A N 1
ATOM 604 C CA . GLY A 1 85 ? -11.881 6.697 6.935 1.00 87.88 85 GLY A CA 1
ATOM 605 C C . GLY A 1 85 ? -12.190 5.676 8.032 1.00 87.88 85 GLY A C 1
ATOM 606 O O . GLY A 1 85 ? -12.919 5.966 8.970 1.00 87.88 85 GLY A O 1
ATOM 607 N N . SER A 1 86 ? -11.493 4.533 8.051 1.00 88.81 86 SER A N 1
ATOM 608 C CA . SER A 1 86 ? -11.629 3.532 9.129 1.00 88.81 86 SER A CA 1
ATOM 609 C C . SER A 1 86 ? -11.232 4.050 10.525 1.00 88.81 86 SER A C 1
ATOM 611 O O . SER A 1 86 ? -11.629 3.487 11.547 1.00 88.81 86 SER A O 1
ATOM 613 N N . LYS A 1 87 ? -10.347 5.055 10.616 1.00 91.38 87 LYS A N 1
ATOM 614 C CA . LYS A 1 87 ? -10.008 5.696 11.898 1.00 91.38 87 LYS A CA 1
ATOM 615 C C . LYS A 1 87 ? -11.095 6.689 12.304 1.00 91.38 87 LYS A C 1
ATOM 617 O O . LYS A 1 87 ? -11.421 6.694 13.487 1.00 91.38 87 LYS A O 1
ATOM 622 N N . ALA A 1 88 ? -11.610 7.467 11.352 1.00 92.00 88 ALA A N 1
ATOM 623 C CA . ALA A 1 88 ? -12.686 8.430 11.555 1.00 92.00 88 ALA A CA 1
ATOM 624 C C . ALA A 1 88 ? -13.985 7.728 11.975 1.00 92.00 88 ALA A C 1
ATOM 626 O O . ALA A 1 88 ? -14.501 8.028 13.042 1.00 92.00 88 ALA A O 1
ATOM 627 N N . ALA A 1 89 ? -14.406 6.683 11.257 1.00 89.62 89 ALA A N 1
ATOM 628 C CA . ALA A 1 89 ? -15.579 5.872 11.599 1.00 89.62 89 ALA A CA 1
ATOM 629 C C . ALA A 1 89 ? -15.485 5.263 13.009 1.00 89.62 89 ALA A C 1
ATOM 631 O O . ALA A 1 89 ? -16.442 5.248 13.770 1.00 89.62 89 ALA A O 1
ATOM 632 N N . LYS A 1 90 ? -14.291 4.813 13.411 1.00 95.06 90 LYS A N 1
ATOM 633 C CA . LYS A 1 90 ? -14.051 4.308 14.772 1.00 95.06 90 LYS A CA 1
ATOM 634 C C . LYS A 1 90 ? -14.082 5.403 15.836 1.00 95.06 90 LYS A C 1
ATOM 636 O O . LYS A 1 90 ? -14.257 5.077 17.004 1.00 95.06 90 LYS A O 1
ATOM 641 N N . LYS A 1 91 ? -13.785 6.652 15.474 1.00 94.75 91 LYS A N 1
ATOM 642 C CA . LYS A 1 91 ? -13.926 7.790 16.383 1.00 94.75 91 LYS A CA 1
ATOM 643 C C . LYS A 1 91 ? -15.408 8.133 16.531 1.00 94.75 91 LYS A C 1
ATOM 645 O O . LYS A 1 91 ? -15.870 8.059 17.655 1.00 94.75 91 LYS A O 1
ATOM 650 N N . ALA A 1 92 ? -16.129 8.312 15.423 1.00 95.06 92 ALA A N 1
ATOM 651 C CA . ALA A 1 92 ? -17.579 8.522 15.417 1.00 95.06 92 ALA A CA 1
ATOM 652 C C . ALA A 1 92 ? -18.321 7.453 16.239 1.00 95.06 92 ALA A C 1
ATOM 654 O O . ALA A 1 92 ? -18.964 7.787 17.215 1.00 95.06 92 ALA A O 1
ATOM 655 N N . CYS A 1 93 ? -18.068 6.165 15.982 1.00 94.25 93 CYS A N 1
ATOM 656 C CA . CYS A 1 93 ? -18.662 5.061 16.750 1.00 94.25 93 CYS A CA 1
ATOM 657 C C . CYS A 1 93 ? -18.382 5.142 18.261 1.00 94.25 93 CYS A C 1
ATOM 659 O O . CYS A 1 93 ? -19.230 4.804 19.077 1.00 94.25 93 CYS A O 1
ATOM 661 N N . ILE A 1 94 ? -17.179 5.572 18.664 1.00 93.31 94 ILE A N 1
ATOM 662 C CA . ILE A 1 94 ? -16.871 5.738 20.092 1.00 93.31 94 ILE A CA 1
ATOM 663 C C . ILE A 1 94 ? -17.597 6.949 20.674 1.00 93.31 94 ILE A C 1
ATOM 665 O O . ILE A 1 94 ? -18.053 6.860 21.811 1.00 93.31 94 ILE A O 1
ATOM 669 N N . ASP A 1 95 ? -17.662 8.044 19.924 1.00 94.62 95 ASP A N 1
ATOM 670 C CA . ASP A 1 95 ? -18.335 9.273 20.332 1.00 94.62 95 ASP A CA 1
ATOM 671 C C . ASP A 1 95 ? -19.858 9.009 20.469 1.00 94.62 95 ASP A C 1
ATOM 673 O O . ASP A 1 95 ? -20.463 9.433 21.455 1.00 94.62 95 ASP A O 1
ATOM 677 N N . ASP A 1 96 ? -20.438 8.174 19.595 1.00 94.94 96 ASP A N 1
ATOM 678 C CA . ASP A 1 96 ? -21.817 7.673 19.696 1.00 94.94 96 ASP A CA 1
ATOM 679 C C . ASP A 1 96 ? -22.004 6.823 20.957 1.00 94.94 96 ASP A C 1
ATOM 681 O O . ASP A 1 96 ? -22.849 7.145 21.787 1.00 94.94 96 ASP A O 1
ATOM 685 N N . CYS A 1 97 ? -21.147 5.813 21.188 1.00 92.12 97 CYS A N 1
ATOM 686 C CA . CYS A 1 97 ? -21.201 4.999 22.412 1.00 92.12 97 CYS A CA 1
ATOM 687 C C . CYS A 1 97 ? -21.160 5.856 23.690 1.00 92.12 97 CYS A C 1
ATOM 689 O O . CYS A 1 97 ? -21.711 5.464 24.711 1.00 92.12 97 CYS A O 1
ATOM 691 N N . GLN A 1 98 ? -20.433 6.977 23.680 1.00 93.12 98 GLN A N 1
ATOM 692 C CA . GLN A 1 98 ? -20.340 7.871 24.837 1.00 93.12 98 GLN A CA 1
ATOM 693 C C . GLN A 1 98 ? -21.584 8.742 25.004 1.00 93.12 98 GLN A C 1
ATOM 695 O O . GLN A 1 98 ? -21.929 9.073 26.134 1.00 93.12 98 GLN A O 1
ATOM 700 N N . SER A 1 99 ? -22.244 9.081 23.901 1.00 93.56 99 SER A N 1
ATOM 701 C CA . SER A 1 99 ? -23.446 9.914 23.876 1.00 93.56 99 SER A CA 1
ATOM 702 C C . SER A 1 99 ? -24.731 9.120 24.150 1.00 93.56 99 SER A C 1
ATOM 704 O O . SER A 1 99 ? -25.718 9.699 24.585 1.00 93.56 99 SER A O 1
ATOM 706 N N . SER A 1 100 ? -24.732 7.795 23.960 1.00 88.31 100 SER A N 1
ATOM 707 C CA . SER A 1 100 ? -25.918 6.934 24.137 1.00 88.31 100 SER A CA 1
ATOM 708 C C . SER A 1 100 ? -26.315 6.635 25.594 1.00 88.31 100 SER A C 1
ATOM 710 O O . SER A 1 100 ? -27.155 5.770 25.821 1.00 88.31 100 SER A O 1
ATOM 712 N N . GLY A 1 101 ? -25.702 7.275 26.595 1.00 84.62 101 GLY A N 1
ATOM 713 C CA . GLY A 1 101 ? -26.051 7.066 28.012 1.00 84.62 101 GLY A CA 1
ATOM 714 C C . GLY A 1 101 ? -25.699 5.680 28.580 1.00 84.62 101 GLY A C 1
ATOM 715 O O . GLY A 1 101 ? -26.111 5.337 29.684 1.00 84.62 101 GLY A O 1
ATOM 716 N N . ILE A 1 102 ? -24.926 4.869 27.847 1.00 89.00 102 ILE A N 1
ATOM 717 C CA . ILE A 1 102 ? -24.389 3.585 28.323 1.00 89.00 102 ILE A CA 1
ATOM 718 C C . ILE A 1 102 ? -23.112 3.800 29.140 1.00 89.00 102 ILE A C 1
ATOM 720 O O . ILE A 1 102 ? -22.202 4.539 28.753 1.00 89.00 102 ILE A O 1
ATOM 724 N N . HIS A 1 103 ? -23.003 3.092 30.265 1.00 91.69 103 HIS A N 1
ATOM 725 C CA . HIS A 1 103 ? -21.917 3.253 31.233 1.00 91.69 103 HIS A CA 1
ATOM 726 C C . HIS A 1 103 ? -21.242 1.917 31.581 1.00 91.69 103 HIS A C 1
ATOM 728 O O . HIS A 1 103 ? -21.607 0.846 31.100 1.00 91.69 103 HIS A O 1
ATOM 734 N N . GLY A 1 104 ? -20.181 1.975 32.390 1.00 92.44 104 GLY A N 1
ATOM 735 C CA . GLY A 1 104 ? -19.568 0.787 32.987 1.00 92.44 104 GLY A CA 1
ATOM 736 C C . GLY A 1 104 ? -19.083 -0.267 31.979 1.00 92.44 104 GLY A C 1
ATOM 737 O O . GLY A 1 104 ? -18.211 -0.003 31.143 1.00 92.44 104 GLY A O 1
ATOM 738 N N . LYS A 1 105 ? -19.584 -1.501 32.120 1.00 94.50 105 LYS A N 1
ATOM 739 C CA . LYS A 1 105 ? -19.191 -2.649 31.284 1.00 94.50 105 LYS A CA 1
ATOM 740 C C . LYS A 1 105 ? -19.717 -2.521 29.853 1.00 94.50 105 LYS A C 1
ATOM 742 O O . LYS A 1 105 ? -18.976 -2.856 28.928 1.00 94.50 105 LYS A O 1
ATOM 747 N N . ASP A 1 106 ? -20.899 -1.947 29.668 1.00 92.31 106 ASP A N 1
ATOM 748 C CA . ASP A 1 106 ? -21.539 -1.820 28.355 1.00 92.31 106 ASP A CA 1
ATOM 749 C C . ASP A 1 106 ? -20.814 -0.792 27.489 1.00 92.31 106 ASP A C 1
ATOM 751 O O . ASP A 1 106 ? -20.470 -1.066 26.339 1.00 92.31 106 ASP A O 1
ATOM 755 N N . LEU A 1 107 ? -20.394 0.332 28.081 1.00 93.12 107 LEU A N 1
ATOM 756 C CA . LEU A 1 107 ? -19.533 1.300 27.395 1.00 93.12 107 LEU A CA 1
ATOM 757 C C . LEU A 1 107 ? -18.191 0.680 26.968 1.00 93.12 107 LEU A C 1
ATOM 759 O O . LEU A 1 107 ? -17.662 0.968 25.888 1.00 93.12 107 LEU A O 1
ATOM 763 N N . LYS A 1 108 ? -17.606 -0.180 27.814 1.00 93.50 108 LYS A N 1
ATOM 764 C CA . LYS A 1 108 ? -16.371 -0.907 27.476 1.00 93.50 108 LYS A CA 1
ATOM 765 C C . LYS A 1 108 ? -16.608 -1.890 26.330 1.00 93.50 108 LYS A C 1
ATOM 767 O O . LYS A 1 108 ? -15.737 -1.995 25.461 1.00 93.50 108 LYS A O 1
ATOM 772 N N . HIS A 1 109 ? -17.749 -2.576 26.324 1.00 95.88 109 HIS A N 1
ATOM 773 C CA . HIS A 1 109 ? -18.146 -3.496 25.263 1.00 95.88 109 HIS A CA 1
ATOM 774 C C . HIS A 1 109 ? -18.338 -2.754 23.932 1.00 95.88 109 HIS A C 1
ATOM 776 O O . HIS A 1 109 ? -17.619 -3.049 22.978 1.00 95.88 109 HIS A O 1
ATOM 782 N N . CYS A 1 110 ? -19.139 -1.687 23.912 1.00 93.00 110 CYS A N 1
ATOM 783 C CA . CYS A 1 110 ? -19.383 -0.842 22.737 1.00 93.00 110 CYS A CA 1
ATOM 784 C C . CYS A 1 110 ? -18.070 -0.303 22.131 1.00 93.00 110 CYS A C 1
ATOM 786 O O . CYS A 1 110 ? -17.755 -0.490 20.952 1.00 93.00 110 CYS A O 1
ATOM 788 N N . LYS A 1 111 ? -17.166 0.237 22.966 1.00 93.81 111 LYS A N 1
ATOM 789 C CA . LYS A 1 111 ? -15.831 0.685 22.513 1.00 93.81 111 LYS A CA 1
ATOM 790 C C . LYS A 1 111 ? -14.974 -0.454 21.940 1.00 93.81 111 LYS A C 1
ATOM 792 O O . LYS A 1 111 ? -14.086 -0.198 21.112 1.00 93.81 111 LYS A O 1
ATOM 797 N N . LYS A 1 112 ? -15.155 -1.694 22.405 1.00 96.31 112 LYS A N 1
ATOM 798 C CA . LYS A 1 112 ? -14.448 -2.881 21.899 1.00 96.31 112 LYS A CA 1
ATOM 799 C C . LYS A 1 112 ? -14.976 -3.270 20.520 1.00 96.31 112 LYS A C 1
ATOM 801 O O . LYS A 1 112 ? -14.153 -3.540 19.643 1.00 96.31 112 LYS A O 1
ATOM 806 N N . GLU A 1 113 ? -16.282 -3.193 20.301 1.00 95.25 113 GLU A N 1
ATOM 807 C CA . GLU A 1 113 ? -16.914 -3.415 18.998 1.00 95.25 113 GLU A CA 1
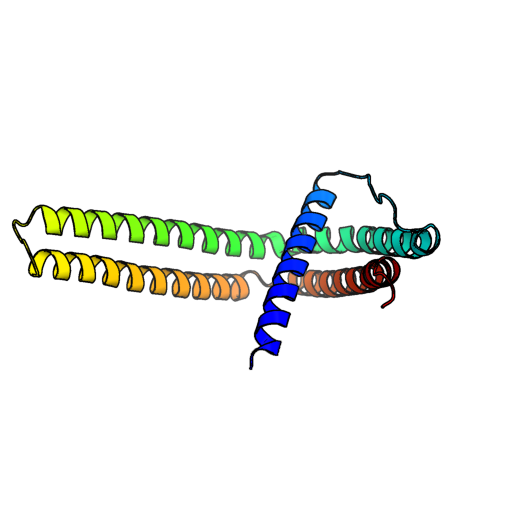ATOM 808 C C . GLU A 1 113 ? -16.470 -2.376 17.966 1.00 95.25 113 GLU A C 1
ATOM 810 O O . GLU A 1 113 ? -15.953 -2.752 16.913 1.00 95.25 113 GLU A O 1
ATOM 815 N N . CYS A 1 114 ? -16.462 -1.080 18.303 1.00 94.00 114 CYS A N 1
ATOM 816 C CA . CYS A 1 114 ? -15.917 -0.040 17.415 1.00 94.00 114 CYS A CA 1
ATOM 817 C C . CYS A 1 114 ? -14.448 -0.312 17.022 1.00 94.00 114 CYS A C 1
ATOM 819 O O . CYS A 1 114 ? -14.002 -0.076 15.891 1.00 94.00 114 CYS A O 1
ATOM 821 N N . LYS A 1 115 ? -13.637 -0.822 17.964 1.00 93.50 115 LYS A N 1
ATOM 822 C CA . LYS A 1 115 ? -12.247 -1.232 17.688 1.00 93.50 115 LYS A CA 1
ATOM 823 C C . LYS A 1 115 ? -12.187 -2.475 16.793 1.00 93.50 115 LYS A C 1
ATOM 825 O O . LYS A 1 115 ? -11.263 -2.554 15.976 1.00 93.50 115 LYS A O 1
ATOM 830 N N . ALA A 1 116 ? -13.109 -3.423 16.949 1.00 94.94 116 ALA A N 1
ATOM 831 C CA . ALA A 1 116 ? -13.221 -4.614 16.114 1.00 94.94 116 ALA A CA 1
ATOM 832 C C . ALA A 1 116 ? -13.627 -4.245 14.679 1.00 94.94 116 ALA A C 1
ATOM 834 O O . ALA A 1 116 ? -12.911 -4.622 13.749 1.00 94.94 116 ALA A O 1
ATOM 835 N N . GLY A 1 117 ? -14.639 -3.390 14.506 1.00 87.94 117 GLY A N 1
ATOM 836 C CA . GLY A 1 117 ? -15.053 -2.847 13.209 1.00 87.94 117 GLY A CA 1
ATOM 837 C C . GLY A 1 117 ? -13.882 -2.213 12.456 1.00 87.94 117 GLY A C 1
ATOM 838 O O . GLY A 1 117 ? -13.539 -2.629 11.352 1.00 87.94 117 GLY A O 1
ATOM 839 N N . LYS A 1 118 ? -13.109 -1.337 13.114 1.00 93.88 118 LYS A N 1
ATOM 840 C CA . LYS A 1 118 ? -11.872 -0.775 12.532 1.00 93.88 118 LYS A CA 1
ATOM 841 C C . LYS A 1 118 ? -10.857 -1.829 12.087 1.00 93.88 118 LYS A C 1
ATOM 843 O O . LYS A 1 118 ? -10.108 -1.597 11.133 1.00 93.88 118 LYS A O 1
ATOM 848 N N . ARG A 1 119 ? -10.711 -2.934 12.827 1.00 93.31 119 ARG A N 1
ATOM 849 C CA . ARG A 1 119 ? -9.773 -4.010 12.461 1.00 93.31 119 ARG A CA 1
ATOM 850 C C . ARG A 1 119 ? -10.243 -4.713 11.191 1.00 93.31 119 ARG A C 1
ATOM 852 O O . ARG A 1 119 ? -9.397 -4.952 10.327 1.00 93.31 119 ARG A O 1
ATOM 859 N N . LEU A 1 120 ? -11.546 -4.965 11.064 1.00 92.81 120 LEU A N 1
ATOM 860 C CA . LEU A 1 120 ? -12.164 -5.533 9.866 1.00 92.81 120 LEU A CA 1
ATOM 861 C C . LEU A 1 120 ? -11.995 -4.600 8.663 1.00 92.81 120 LEU A C 1
ATOM 863 O O . LEU A 1 120 ? -11.392 -5.014 7.673 1.00 92.81 120 LEU A O 1
ATOM 867 N N . SER A 1 121 ? -12.343 -3.315 8.782 1.00 88.62 121 SER A N 1
ATOM 868 C CA . SER A 1 121 ? -12.154 -2.338 7.696 1.00 88.62 121 SER A CA 1
ATOM 869 C C . SER A 1 121 ? -10.683 -2.229 7.281 1.00 88.62 121 SER A C 1
ATOM 871 O O . SER A 1 121 ? -10.338 -2.265 6.105 1.00 88.62 121 SER A O 1
ATOM 873 N N . LYS A 1 122 ? -9.743 -2.226 8.240 1.00 89.94 122 LYS A N 1
ATOM 874 C CA . LYS A 1 122 ? -8.304 -2.254 7.923 1.00 89.94 122 LYS A CA 1
ATOM 875 C C . LYS A 1 122 ? -7.846 -3.534 7.223 1.00 89.94 122 LYS A C 1
ATOM 877 O O . LYS A 1 122 ? -6.781 -3.489 6.591 1.00 89.94 122 LYS A O 1
ATOM 882 N N . LYS A 1 123 ? -8.532 -4.664 7.419 1.00 93.00 123 LYS A N 1
ATOM 883 C CA . LYS A 1 123 ? -8.272 -5.927 6.716 1.00 93.00 123 LYS A CA 1
ATOM 884 C C . LYS A 1 123 ? -8.801 -5.823 5.284 1.00 93.00 123 LYS A C 1
ATOM 886 O O . LYS A 1 123 ? -8.010 -6.090 4.381 1.00 93.00 123 LYS A O 1
ATOM 891 N N . ALA A 1 124 ? -10.018 -5.309 5.093 1.00 91.19 124 ALA A N 1
ATOM 892 C CA . ALA A 1 124 ? -10.591 -4.987 3.782 1.00 91.19 124 ALA A CA 1
ATOM 893 C C . ALA A 1 124 ? -9.661 -4.064 2.974 1.00 91.19 124 ALA A C 1
ATOM 895 O O . ALA A 1 124 ? -9.080 -4.523 1.998 1.00 91.19 124 ALA A O 1
ATOM 896 N N . CYS A 1 125 ? -9.258 -2.899 3.513 1.00 89.75 125 CYS A N 1
ATOM 897 C CA . CYS A 1 125 ? -8.329 -1.981 2.825 1.00 89.75 125 CYS A CA 1
ATOM 898 C C . CYS A 1 125 ? -6.974 -2.624 2.427 1.00 89.75 125 CYS A C 1
ATOM 900 O O . CYS A 1 125 ? -6.203 -2.078 1.630 1.00 89.75 125 CYS A O 1
ATOM 902 N N . ARG A 1 126 ? -6.548 -3.717 3.085 1.00 92.19 126 ARG A N 1
ATOM 903 C CA . ARG A 1 126 ? -5.337 -4.462 2.680 1.00 92.19 126 ARG A CA 1
ATOM 904 C C . ARG A 1 126 ? -5.636 -5.406 1.519 1.00 92.19 126 ARG A C 1
ATOM 906 O O . ARG A 1 126 ? -4.753 -5.539 0.672 1.00 92.19 126 ARG A O 1
ATOM 913 N N . SER A 1 127 ? -6.801 -6.047 1.541 1.00 92.50 127 SER A N 1
ATOM 914 C CA . SER A 1 127 ? -7.308 -6.910 0.478 1.00 92.50 127 SER A CA 1
ATOM 915 C C . SER A 1 127 ? -7.526 -6.111 -0.802 1.00 92.50 127 SER A C 1
ATOM 917 O O . SER A 1 127 ? -6.925 -6.445 -1.817 1.00 92.50 127 SER A O 1
ATOM 919 N N . ASP A 1 128 ? -8.210 -4.972 -0.717 1.00 88.06 128 ASP A N 1
ATOM 920 C CA . ASP A 1 128 ? -8.540 -4.132 -1.877 1.00 88.06 128 ASP A CA 1
ATOM 921 C C . ASP A 1 128 ? -7.269 -3.625 -2.553 1.00 88.06 128 ASP A C 1
ATOM 923 O O . ASP A 1 128 ? -7.075 -3.775 -3.753 1.00 88.06 128 ASP A O 1
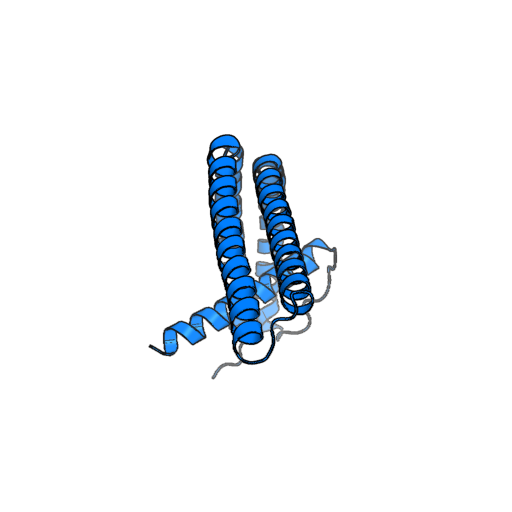ATOM 927 N N . LYS A 1 129 ? -6.283 -3.175 -1.763 1.00 90.69 129 LYS A N 1
ATOM 928 C CA . LYS A 1 129 ? -4.956 -2.840 -2.300 1.00 90.69 129 LYS A CA 1
ATOM 929 C C . LYS A 1 129 ? -4.280 -4.026 -2.992 1.00 90.69 129 LYS A C 1
ATOM 931 O O . LYS A 1 129 ? -3.477 -3.817 -3.904 1.00 90.69 129 LYS A O 1
ATOM 936 N N . LYS A 1 130 ? -4.453 -5.249 -2.482 1.00 91.12 130 LYS A N 1
ATOM 937 C CA . LYS A 1 130 ? -3.872 -6.446 -3.104 1.00 91.12 130 LYS A CA 1
ATOM 938 C C . LYS A 1 130 ? -4.552 -6.696 -4.451 1.00 91.12 130 LYS A C 1
ATOM 940 O O . LYS A 1 130 ? -3.815 -6.918 -5.406 1.00 91.12 130 LYS A O 1
ATOM 945 N N . SER A 1 131 ? -5.878 -6.567 -4.515 1.00 91.31 131 SER A N 1
ATOM 946 C CA . SER A 1 131 ? -6.657 -6.641 -5.756 1.00 91.31 131 SER A CA 1
ATOM 947 C C . SER A 1 131 ? -6.222 -5.567 -6.749 1.00 91.31 131 SER A C 1
ATOM 949 O O . SER A 1 131 ? -5.619 -5.904 -7.757 1.00 91.31 131 SER A O 1
ATOM 951 N N . CYS A 1 132 ? -6.290 -4.289 -6.369 1.00 86.69 132 CYS A N 1
ATOM 952 C CA . CYS A 1 132 ? -5.859 -3.157 -7.196 1.00 86.69 132 CYS A CA 1
ATOM 953 C C . CYS A 1 132 ? -4.420 -3.326 -7.712 1.00 86.69 132 CYS A C 1
ATOM 955 O O . CYS A 1 132 ? -4.093 -3.036 -8.858 1.00 86.69 132 CYS A O 1
ATOM 957 N N . LYS A 1 133 ? -3.509 -3.876 -6.894 1.00 87.44 133 LYS A N 1
ATOM 958 C CA . LYS A 1 133 ? -2.145 -4.194 -7.347 1.00 87.44 133 LYS A CA 1
ATOM 959 C C . LYS A 1 133 ? -2.080 -5.305 -8.390 1.00 87.44 133 LYS A C 1
ATOM 961 O O . LYS A 1 133 ? -1.131 -5.283 -9.180 1.00 87.44 133 LYS A O 1
ATOM 966 N N . ASN A 1 134 ? -2.950 -6.303 -8.304 1.00 89.50 134 ASN A N 1
ATOM 967 C CA . ASN A 1 134 ? -3.064 -7.368 -9.290 1.00 89.50 134 ASN A CA 1
ATOM 968 C C . ASN A 1 134 ? -3.658 -6.809 -10.582 1.00 89.50 134 ASN A C 1
ATOM 970 O O . ASN A 1 134 ? -3.057 -7.027 -11.627 1.00 89.50 134 ASN A O 1
ATOM 974 N N . ASP A 1 135 ? -4.680 -5.965 -10.493 1.00 88.44 135 ASP A N 1
ATOM 975 C CA . ASP A 1 135 ? -5.290 -5.298 -11.649 1.00 88.44 135 ASP A CA 1
ATOM 976 C C . ASP A 1 135 ? -4.272 -4.395 -12.351 1.00 88.44 135 ASP A C 1
ATO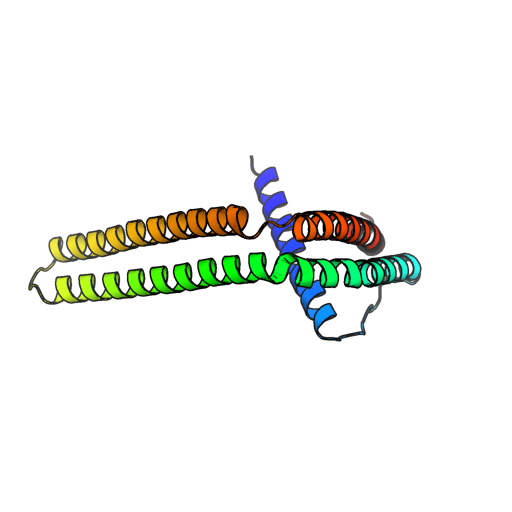M 978 O O . ASP A 1 135 ? -4.047 -4.506 -13.553 1.00 88.44 135 ASP A O 1
ATOM 982 N N . CYS A 1 136 ? -3.494 -3.613 -11.591 1.00 86.00 136 CYS A N 1
ATOM 983 C CA . CYS A 1 136 ? -2.379 -2.853 -12.153 1.00 86.00 136 CYS A CA 1
ATOM 984 C C . CYS A 1 136 ? -1.367 -3.742 -12.890 1.00 86.00 136 CYS A C 1
ATOM 986 O O . CYS A 1 136 ? -0.730 -3.297 -13.842 1.00 86.00 136 CYS A O 1
ATOM 988 N N . ARG A 1 137 ? -1.130 -4.971 -12.409 1.00 87.31 137 ARG A N 1
ATOM 989 C CA . ARG A 1 137 ? -0.226 -5.916 -13.080 1.00 87.31 137 ARG A CA 1
ATOM 990 C C . ARG A 1 137 ? -0.877 -6.524 -14.319 1.00 87.31 137 ARG A C 1
ATOM 992 O O . ARG A 1 137 ? -0.140 -6.737 -15.268 1.00 87.31 137 ARG A O 1
ATOM 999 N N . GLY A 1 138 ? -2.179 -6.791 -14.314 1.00 84.19 138 GLY A N 1
ATOM 1000 C CA . GLY A 1 138 ? -2.902 -7.247 -15.501 1.00 84.19 138 GLY A CA 1
ATOM 1001 C C . GLY A 1 138 ? -2.871 -6.191 -16.604 1.00 84.19 138 GLY A C 1
ATOM 1002 O O . GLY A 1 138 ? -2.474 -6.483 -17.722 1.00 84.19 138 GLY A O 1
ATOM 1003 N N . ASN A 1 139 ? -3.151 -4.938 -16.244 1.00 79.88 139 ASN A N 1
ATOM 1004 C CA . ASN A 1 139 ? -3.397 -3.873 -17.216 1.00 79.88 139 ASN A CA 1
ATOM 1005 C C . ASN A 1 139 ? -2.134 -3.128 -17.676 1.00 79.88 139 ASN A C 1
ATOM 1007 O O . ASN A 1 139 ? -2.082 -2.632 -18.794 1.00 79.88 139 ASN A O 1
ATOM 1011 N N . PHE A 1 140 ? -1.094 -3.028 -16.835 1.00 79.88 140 PHE A N 1
ATOM 1012 C CA . PHE A 1 140 ? 0.065 -2.160 -17.118 1.00 79.88 140 PHE A CA 1
ATOM 1013 C C . PHE A 1 140 ? 1.419 -2.882 -17.124 1.00 79.88 140 PHE A C 1
ATOM 1015 O O . PHE A 1 140 ? 2.470 -2.234 -17.158 1.00 79.88 140 PHE A O 1
ATOM 1022 N N . LYS A 1 141 ? 1.454 -4.219 -17.060 1.00 79.44 141 LYS A N 1
ATOM 1023 C CA . LYS A 1 141 ? 2.708 -4.994 -17.127 1.00 79.44 141 LYS A CA 1
ATOM 1024 C C . LYS A 1 141 ? 3.116 -5.254 -18.584 1.00 79.44 141 LYS A C 1
ATOM 1026 O O . LYS A 1 141 ? 3.145 -6.395 -19.037 1.00 79.44 141 LYS A O 1
ATOM 1031 N N . THR A 1 142 ? 3.491 -4.189 -19.284 1.00 80.31 142 THR A N 1
ATOM 1032 C CA . THR A 1 142 ? 3.943 -4.248 -20.683 1.00 80.31 142 THR A CA 1
ATOM 1033 C C . THR A 1 142 ? 5.249 -5.042 -20.846 1.00 80.31 142 THR A C 1
ATOM 1035 O O . THR A 1 142 ? 6.060 -5.067 -19.909 1.00 80.31 142 THR A O 1
ATOM 1038 N N . PRO A 1 143 ? 5.510 -5.649 -22.021 1.00 82.75 143 PRO A N 1
ATOM 1039 C CA . PRO A 1 143 ? 6.784 -6.308 -22.323 1.00 82.75 143 PRO A CA 1
ATOM 1040 C C . PRO A 1 143 ? 7.992 -5.388 -22.098 1.00 82.75 143 PRO A C 1
ATOM 1042 O O . PRO A 1 143 ? 8.938 -5.777 -21.420 1.00 82.75 143 PRO A O 1
ATOM 1045 N N . ALA A 1 144 ? 7.907 -4.121 -22.520 1.00 75.88 144 ALA A N 1
ATOM 1046 C CA . ALA A 1 144 ? 8.949 -3.116 -22.289 1.00 75.88 144 ALA A CA 1
ATOM 1047 C C . ALA A 1 144 ? 9.270 -2.916 -20.793 1.00 75.88 144 ALA A C 1
ATOM 1049 O O . ALA A 1 144 ? 10.435 -2.867 -20.396 1.00 75.88 144 ALA A O 1
ATOM 1050 N N . CYS A 1 145 ? 8.251 -2.872 -19.927 1.00 79.75 145 CYS A N 1
ATOM 1051 C CA . CYS A 1 145 ? 8.454 -2.804 -18.479 1.00 79.75 145 CYS A CA 1
ATOM 1052 C C . CYS A 1 145 ? 9.047 -4.104 -17.902 1.00 79.75 145 CYS A C 1
ATOM 1054 O O . CYS A 1 145 ? 9.785 -4.061 -16.912 1.00 79.75 145 CYS A O 1
ATOM 1056 N N . GLN A 1 146 ? 8.733 -5.268 -18.479 1.00 80.56 146 GLN A N 1
ATOM 1057 C CA . GLN A 1 146 ? 9.308 -6.550 -18.059 1.00 80.56 146 GLN A CA 1
ATOM 1058 C C . GLN A 1 146 ? 10.795 -6.634 -18.415 1.00 80.56 146 GLN A C 1
ATOM 1060 O O . GLN A 1 146 ? 11.605 -6.899 -17.525 1.00 80.56 146 GLN A O 1
ATOM 1065 N N . SER A 1 147 ? 11.162 -6.295 -19.650 1.00 77.81 147 SER A N 1
ATOM 1066 C CA . SER A 1 147 ? 12.553 -6.268 -20.109 1.00 77.81 147 SER A CA 1
ATOM 1067 C C . SER A 1 147 ? 13.384 -5.246 -19.331 1.00 77.81 147 SER A C 1
ATOM 1069 O O . SER A 1 147 ? 14.446 -5.579 -18.809 1.00 77.81 147 SER A O 1
ATOM 1071 N N . ALA A 1 148 ? 12.857 -4.036 -19.111 1.00 73.75 148 ALA A N 1
ATOM 1072 C CA . ALA A 1 148 ? 13.539 -3.025 -18.302 1.00 73.75 148 ALA A CA 1
ATOM 1073 C C . ALA A 1 148 ? 13.689 -3.442 -16.825 1.00 73.75 148 ALA A C 1
ATOM 1075 O O . ALA A 1 148 ? 14.653 -3.075 -16.153 1.00 73.75 148 ALA A O 1
ATOM 1076 N N . ARG A 1 149 ? 12.755 -4.240 -16.286 1.00 74.00 149 ARG A N 1
ATOM 1077 C CA . ARG A 1 149 ? 12.892 -4.831 -14.947 1.00 74.00 149 ARG A CA 1
ATOM 1078 C C . ARG A 1 149 ? 13.972 -5.900 -14.895 1.00 74.00 149 ARG A C 1
ATOM 1080 O O . ARG A 1 149 ? 14.703 -5.907 -13.908 1.00 74.00 149 ARG A O 1
ATOM 1087 N N . ALA A 1 150 ? 14.051 -6.775 -15.893 1.00 74.94 150 ALA A N 1
ATOM 1088 C CA . ALA A 1 150 ? 15.078 -7.811 -15.975 1.00 74.94 150 ALA A CA 1
ATOM 1089 C C . ALA A 1 150 ? 16.475 -7.180 -16.072 1.00 74.94 150 ALA A C 1
ATOM 1091 O O . ALA A 1 150 ? 17.321 -7.447 -15.219 1.00 74.94 150 ALA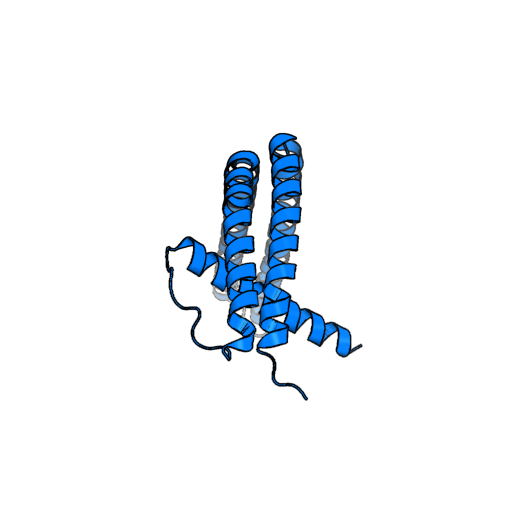 A O 1
ATOM 1092 N N . ALA A 1 151 ? 16.654 -6.232 -16.998 1.00 69.50 151 ALA A N 1
ATOM 1093 C CA . ALA A 1 151 ? 17.899 -5.486 -17.180 1.00 69.50 151 ALA A CA 1
ATOM 1094 C C . ALA A 1 151 ? 18.338 -4.753 -15.901 1.00 69.50 151 ALA A C 1
ATOM 1096 O O . ALA A 1 151 ? 19.471 -4.904 -15.451 1.00 69.50 151 ALA A O 1
ATOM 1097 N N . ALA A 1 152 ? 17.419 -4.032 -15.248 1.00 66.44 152 ALA A N 1
ATOM 1098 C CA . ALA A 1 152 ? 17.730 -3.352 -13.993 1.00 66.44 152 ALA A CA 1
ATOM 1099 C C . ALA A 1 152 ? 18.040 -4.326 -12.844 1.00 66.44 152 ALA A C 1
ATOM 1101 O O . ALA A 1 152 ? 18.783 -3.981 -11.937 1.00 66.44 152 ALA A O 1
ATOM 1102 N N . THR A 1 153 ? 17.443 -5.521 -12.821 1.00 70.25 153 THR A N 1
ATOM 1103 C CA . THR A 1 153 ? 17.713 -6.501 -11.754 1.00 70.25 153 THR A CA 1
ATOM 1104 C C . THR A 1 153 ? 19.111 -7.091 -11.917 1.00 70.25 153 THR A C 1
ATOM 1106 O O . THR A 1 153 ? 19.831 -7.184 -10.927 1.00 70.25 153 THR A O 1
ATOM 1109 N N . GLY A 1 154 ? 19.523 -7.392 -13.154 1.00 68.00 154 GLY A N 1
ATOM 1110 C CA . GLY A 1 154 ? 20.893 -7.809 -13.463 1.00 68.00 154 GLY A CA 1
ATOM 1111 C C . GLY A 1 154 ? 21.929 -6.741 -13.101 1.00 68.00 154 GLY A C 1
ATOM 1112 O O . GLY A 1 154 ? 22.903 -7.040 -12.415 1.00 68.00 154 GLY A O 1
ATOM 1113 N N . SER A 1 155 ? 21.686 -5.475 -13.463 1.00 67.25 155 SER A N 1
ATOM 1114 C CA . SER A 1 155 ? 22.621 -4.379 -13.167 1.00 67.25 155 SER A CA 1
ATOM 1115 C C . SER A 1 155 ? 22.734 -4.089 -11.660 1.00 67.25 155 SER A C 1
ATOM 1117 O O . SER A 1 155 ? 23.833 -3.922 -11.126 1.00 67.25 155 SER A O 1
ATOM 1119 N N . ILE A 1 156 ? 21.608 -4.108 -10.936 1.00 68.25 156 ILE A N 1
ATOM 1120 C CA . ILE A 1 156 ? 21.592 -3.936 -9.476 1.00 68.25 156 ILE A CA 1
ATOM 1121 C C . ILE A 1 156 ? 22.320 -5.095 -8.785 1.00 68.25 156 ILE A C 1
ATOM 1123 O O . ILE A 1 156 ? 23.111 -4.840 -7.884 1.00 68.25 156 ILE A O 1
ATOM 1127 N N . ALA A 1 157 ? 22.100 -6.345 -9.205 1.00 69.94 157 ALA A N 1
ATOM 1128 C CA . ALA A 1 157 ? 22.788 -7.502 -8.631 1.00 69.94 157 ALA A CA 1
ATOM 1129 C C . ALA A 1 157 ? 24.311 -7.413 -8.823 1.00 69.94 157 ALA A C 1
ATOM 1131 O O . ALA A 1 157 ? 25.058 -7.611 -7.867 1.00 69.94 157 ALA A O 1
ATOM 1132 N N . ALA A 1 158 ? 24.764 -7.015 -10.017 1.00 69.12 158 ALA A N 1
ATOM 1133 C CA . ALA A 1 158 ? 26.179 -6.777 -10.295 1.00 69.12 158 ALA A CA 1
ATOM 1134 C C . ALA A 1 158 ? 26.764 -5.642 -9.434 1.00 69.12 158 ALA A C 1
ATOM 1136 O O . ALA A 1 158 ? 27.888 -5.745 -8.952 1.00 69.12 158 ALA A O 1
ATOM 1137 N N . SER A 1 159 ? 25.986 -4.586 -9.174 1.00 67.81 159 SER A N 1
ATOM 1138 C CA . SER A 1 159 ? 26.413 -3.483 -8.298 1.00 67.81 159 SER A CA 1
ATOM 1139 C C . SER A 1 159 ? 26.501 -3.903 -6.837 1.00 67.81 159 SER A C 1
ATOM 1141 O O . SER A 1 159 ? 27.440 -3.527 -6.150 1.00 67.81 159 SER A O 1
ATOM 1143 N N . ILE A 1 160 ? 25.552 -4.712 -6.360 1.00 72.00 160 ILE A N 1
ATOM 1144 C CA . ILE A 1 160 ? 25.586 -5.258 -5.000 1.00 72.00 160 ILE A CA 1
ATOM 1145 C C . ILE A 1 160 ? 26.810 -6.162 -4.832 1.00 72.00 160 ILE A C 1
ATOM 1147 O O . ILE A 1 160 ? 27.518 -6.019 -3.842 1.00 72.00 160 ILE A O 1
ATOM 1151 N N . ALA A 1 161 ? 27.100 -7.034 -5.801 1.00 73.12 161 ALA A N 1
ATOM 1152 C CA . ALA A 1 161 ? 28.289 -7.886 -5.771 1.00 73.12 161 ALA A CA 1
ATOM 1153 C C . ALA A 1 161 ? 29.591 -7.062 -5.770 1.00 73.12 161 ALA A C 1
ATOM 1155 O O . ALA A 1 161 ? 30.473 -7.312 -4.954 1.00 73.12 161 ALA A O 1
ATOM 1156 N N . ALA A 1 162 ? 29.676 -6.025 -6.612 1.00 67.31 162 ALA A N 1
ATOM 1157 C CA . ALA A 1 162 ? 30.830 -5.126 -6.673 1.00 67.31 162 ALA A CA 1
ATOM 1158 C C . ALA A 1 162 ? 31.003 -4.251 -5.416 1.00 67.31 162 ALA A C 1
ATOM 1160 O O . ALA A 1 162 ? 32.111 -3.821 -5.121 1.00 67.31 162 ALA A O 1
ATOM 1161 N N . CYS A 1 163 ? 29.927 -3.976 -4.675 1.00 69.81 163 CYS A N 1
ATOM 1162 C CA . CYS A 1 163 ? 29.975 -3.213 -3.426 1.00 69.81 163 CYS A CA 1
ATOM 1163 C C . CYS A 1 163 ? 30.103 -4.099 -2.177 1.00 69.81 163 CYS A C 1
ATOM 1165 O O . CYS A 1 163 ? 30.513 -3.613 -1.126 1.00 69.81 163 CYS A O 1
ATOM 1167 N N . ALA A 1 164 ? 29.799 -5.397 -2.268 1.00 71.88 164 ALA A N 1
ATOM 1168 C CA . ALA A 1 164 ? 30.010 -6.348 -1.179 1.00 71.88 164 ALA A CA 1
ATOM 1169 C C . ALA A 1 164 ? 31.504 -6.527 -0.864 1.00 71.88 164 ALA A C 1
ATOM 1171 O O . ALA A 1 164 ? 31.875 -6.617 0.302 1.00 71.88 164 ALA A O 1
ATOM 1172 N N . THR A 1 165 ? 32.368 -6.479 -1.882 1.00 65.19 165 THR A N 1
ATOM 1173 C CA . THR A 1 165 ? 33.831 -6.544 -1.723 1.00 65.19 165 THR A CA 1
ATOM 1174 C C . THR A 1 165 ? 34.402 -5.339 -0.970 1.00 65.19 165 THR A C 1
ATOM 1176 O O . THR A 1 165 ? 35.404 -5.473 -0.275 1.00 65.19 165 THR A O 1
ATOM 1179 N N . VAL A 1 166 ? 33.743 -4.175 -1.037 1.00 63.81 166 VAL A N 1
ATOM 1180 C CA . VAL A 1 166 ? 34.085 -2.993 -0.226 1.00 63.81 166 VAL A CA 1
ATOM 1181 C C . VAL A 1 166 ? 33.795 -3.255 1.248 1.00 63.81 166 VAL A C 1
ATOM 1183 O O . VAL A 1 166 ? 34.632 -2.973 2.097 1.00 63.81 166 VAL A O 1
ATOM 1186 N N . VAL A 1 167 ? 32.637 -3.847 1.555 1.00 61.97 167 VAL A N 1
ATOM 1187 C CA . VAL A 1 167 ? 32.252 -4.196 2.932 1.00 61.97 167 VAL A CA 1
ATOM 1188 C C . VAL A 1 167 ? 33.191 -5.256 3.511 1.00 61.97 167 VAL A C 1
ATOM 1190 O O . VAL A 1 167 ? 33.618 -5.120 4.651 1.00 61.97 167 VAL A O 1
ATOM 1193 N N . SER A 1 168 ? 33.566 -6.266 2.721 1.00 62.84 168 SER A N 1
ATOM 1194 C CA . SER A 1 168 ? 34.546 -7.285 3.122 1.00 62.84 168 SER A CA 1
ATOM 1195 C C . SER A 1 168 ? 35.958 -6.729 3.315 1.00 62.84 168 SER A C 1
ATOM 1197 O O . SER A 1 168 ? 36.711 -7.283 4.103 1.00 62.84 168 SER A O 1
ATOM 1199 N N . CYS A 1 169 ? 36.314 -5.646 2.622 1.00 62.22 169 CYS A N 1
ATOM 1200 C CA . CYS A 1 169 ? 37.614 -4.993 2.763 1.00 62.22 169 CYS A CA 1
ATOM 1201 C C . CYS A 1 169 ? 37.677 -4.050 3.982 1.00 62.22 169 CYS A C 1
ATOM 1203 O O . CYS A 1 169 ? 38.739 -3.863 4.564 1.00 62.22 169 CYS A O 1
ATOM 1205 N N . ILE A 1 170 ? 36.542 -3.460 4.379 1.00 60.62 170 ILE A N 1
ATOM 1206 C CA . ILE A 1 170 ? 36.443 -2.532 5.522 1.00 60.62 170 ILE A CA 1
ATOM 1207 C C . ILE A 1 170 ? 36.157 -3.270 6.843 1.00 60.62 170 ILE A C 1
ATOM 1209 O O . ILE A 1 170 ? 36.428 -2.732 7.916 1.00 60.62 170 ILE A O 1
ATOM 1213 N N . ALA A 1 171 ? 35.600 -4.485 6.797 1.00 53.09 171 ALA A N 1
ATOM 1214 C CA . ALA A 1 171 ? 35.359 -5.279 7.997 1.00 53.09 171 ALA A CA 1
ATOM 1215 C C . ALA A 1 171 ? 36.695 -5.620 8.691 1.00 53.09 171 ALA A C 1
ATOM 1217 O O . ALA A 1 171 ? 37.592 -6.139 8.025 1.00 53.09 171 ALA A O 1
ATOM 1218 N N . PRO A 1 172 ? 36.848 -5.351 10.003 1.00 43.59 172 PRO A N 1
ATOM 1219 C CA . PRO A 1 172 ? 38.037 -5.777 10.728 1.00 43.59 172 PRO A CA 1
ATOM 1220 C C . PRO A 1 172 ? 38.124 -7.304 10.664 1.00 43.59 172 PRO A C 1
ATOM 1222 O O . PRO A 1 172 ? 37.122 -7.992 10.888 1.00 43.59 172 PRO A O 1
ATOM 1225 N N . ALA A 1 173 ? 39.301 -7.821 10.310 1.00 43.16 173 ALA A N 1
ATOM 1226 C CA . ALA A 1 173 ? 39.593 -9.243 10.440 1.00 43.16 173 ALA A CA 1
ATOM 1227 C C . ALA A 1 173 ? 39.320 -9.680 11.897 1.00 43.16 173 ALA A C 1
ATOM 1229 O O . ALA A 1 173 ? 39.583 -8.882 12.802 1.00 43.16 173 ALA A O 1
ATOM 1230 N N . PRO A 1 174 ? 38.734 -10.871 12.122 1.00 43.34 174 PRO A N 1
ATOM 1231 C CA . PRO A 1 174 ? 38.541 -11.402 13.468 1.00 43.34 174 PRO A CA 1
ATOM 1232 C C . PRO A 1 174 ? 39.870 -11.600 14.203 1.00 43.34 174 PRO A C 1
ATOM 1234 O O . PRO A 1 174 ? 40.882 -11.896 13.525 1.00 43.34 174 PRO A O 1
#

Radius of gyration: 24.21 Å; chains: 1; bounding box: 70×36×55 Å

pLDDT: mean 71.06, std 20.42, range [28.22, 96.31]

Secondary structure (DSSP, 8-state):
--HHHHHHHHHHHHHHHHHHHHHHHHTT---------GGGHHHHHHHHHHHHHHHHHHHHHHHHTHHHHHHHHHHHHHHHHHHHHHHHHHHHHHHHHHHTT--HHHHHHHHHHHHHHHHHHHHHHHHHHHHHHHHHHHHH--HHHHHHHHHHHHHHHHHHHHHHHHHHHHSPP-